Protein AF-A0AA96S1U2-F1 (afdb_monomer_lite)

pLDDT: mean 78.45, std 14.64, range [36.66, 93.44]

Structure (mmCIF, N/CA/C/O backbone):
data_AF-A0AA96S1U2-F1
#
_entry.id   AF-A0AA96S1U2-F1
#
loop_
_atom_site.group_PDB
_atom_site.id
_atom_site.type_symbol
_atom_site.label_atom_id
_atom_site.label_alt_id
_atom_site.label_comp_id
_atom_site.label_asym_id
_atom_site.label_entity_id
_atom_site.label_seq_id
_atom_site.pdbx_PDB_ins_code
_atom_site.Cartn_x
_atom_site.Cartn_y
_atom_site.Cartn_z
_atom_site.occupancy
_atom_site.B_iso_or_equiv
_atom_site.auth_seq_id
_atom_site.auth_comp_id
_atom_site.auth_asym_id
_atom_site.auth_atom_id
_atom_site.pdbx_PDB_model_num
ATOM 1 N N . MET A 1 1 ? -36.359 15.415 3.207 1.00 46.53 1 MET A N 1
ATOM 2 C CA . MET A 1 1 ? -35.936 14.317 4.107 1.00 46.53 1 MET A CA 1
ATOM 3 C C . MET A 1 1 ? -34.613 13.783 3.579 1.00 46.53 1 MET A C 1
ATOM 5 O O . MET A 1 1 ? -34.633 13.254 2.478 1.00 46.53 1 MET A O 1
ATOM 9 N N . PRO A 1 2 ? -33.467 13.981 4.252 1.00 55.56 2 PRO A N 1
ATOM 10 C CA . PRO A 1 2 ? -32.213 13.415 3.771 1.00 55.56 2 PRO A CA 1
ATOM 11 C C . PRO A 1 2 ? -32.258 11.892 3.926 1.00 55.56 2 PRO A C 1
ATOM 13 O O . PRO A 1 2 ? -32.463 11.368 5.024 1.00 55.56 2 PRO A O 1
ATOM 16 N N . GLU A 1 3 ? -32.110 11.204 2.801 1.00 57.44 3 GLU A N 1
ATOM 17 C CA . GLU A 1 3 ? -32.053 9.753 2.683 1.00 57.44 3 GLU A CA 1
ATOM 18 C C . GLU A 1 3 ? -30.896 9.233 3.549 1.00 57.44 3 GLU A C 1
ATOM 20 O O . GLU A 1 3 ? -29.719 9.507 3.295 1.00 57.44 3 GLU A O 1
ATOM 25 N N . ARG A 1 4 ? -31.212 8.549 4.657 1.00 62.47 4 ARG A N 1
ATOM 26 C CA . ARG A 1 4 ? -30.180 7.971 5.523 1.00 62.47 4 ARG A CA 1
ATOM 27 C C . ARG A 1 4 ? -29.584 6.765 4.810 1.00 62.47 4 ARG A C 1
ATOM 29 O O . ARG A 1 4 ? -30.096 5.657 4.935 1.00 62.47 4 ARG A O 1
ATOM 36 N N . ILE A 1 5 ? -28.481 6.983 4.101 1.00 68.00 5 ILE A N 1
ATOM 37 C CA . ILE A 1 5 ? -27.676 5.902 3.530 1.00 68.00 5 ILE A CA 1
ATOM 38 C C . ILE A 1 5 ? -27.348 4.894 4.650 1.00 68.00 5 ILE A C 1
ATOM 40 O O . ILE A 1 5 ? -26.822 5.300 5.697 1.00 68.00 5 ILE A O 1
ATOM 44 N N . PRO A 1 6 ? -27.622 3.591 4.453 1.00 74.81 6 PRO A N 1
ATOM 45 C CA . PRO A 1 6 ? -27.296 2.553 5.417 1.00 74.81 6 PRO A CA 1
ATOM 46 C C . PRO A 1 6 ? -25.825 2.632 5.836 1.00 74.81 6 PRO A C 1
ATOM 48 O O . PRO A 1 6 ? -24.924 2.729 5.000 1.00 74.81 6 PRO A O 1
ATOM 51 N N . LEU A 1 7 ? -25.563 2.541 7.143 1.00 72.31 7 LEU A N 1
ATOM 52 C CA . LEU A 1 7 ? -24.216 2.663 7.716 1.00 72.31 7 LEU A CA 1
ATOM 53 C C . LEU A 1 7 ? -23.207 1.680 7.082 1.00 72.31 7 LEU A C 1
ATOM 55 O O . LEU A 1 7 ? -22.014 1.975 7.020 1.00 72.31 7 LEU A O 1
ATOM 59 N N . GLY A 1 8 ? -23.685 0.524 6.607 1.00 75.81 8 GLY A N 1
ATOM 60 C CA . GLY A 1 8 ? -22.890 -0.461 5.870 1.00 75.81 8 GLY A CA 1
ATOM 61 C C . GLY A 1 8 ? -22.427 0.040 4.501 1.00 75.81 8 GLY A C 1
ATOM 62 O O . GLY A 1 8 ? -21.236 -0.029 4.208 1.00 75.81 8 GLY A O 1
ATOM 63 N N . ILE A 1 9 ? -23.329 0.630 3.710 1.00 82.88 9 ILE A N 1
ATOM 64 C CA . ILE A 1 9 ? -23.025 1.164 2.372 1.00 82.88 9 ILE A CA 1
ATOM 65 C C . ILE A 1 9 ? -21.990 2.286 2.471 1.00 82.88 9 ILE A C 1
ATOM 67 O O . ILE A 1 9 ? -21.007 2.290 1.733 1.00 82.88 9 ILE A O 1
ATOM 71 N N . LYS A 1 10 ? -22.134 3.179 3.460 1.00 85.44 10 LYS A N 1
ATOM 72 C CA . LYS A 1 10 ? -21.161 4.255 3.700 1.00 85.44 10 LYS A CA 1
ATOM 73 C C . LYS A 1 10 ? -19.749 3.722 3.974 1.00 85.44 10 LYS A C 1
ATOM 75 O O . LYS A 1 10 ? -18.780 4.305 3.499 1.00 85.44 10 LYS A O 1
ATOM 80 N N . ARG A 1 11 ? -19.613 2.623 4.725 1.00 83.62 11 ARG A N 1
ATOM 81 C CA . ARG A 1 11 ? -18.301 2.020 5.023 1.00 83.62 11 ARG A CA 1
ATOM 82 C C . ARG A 1 11 ? -17.689 1.339 3.811 1.00 83.62 11 ARG A C 1
ATOM 84 O O . ARG A 1 11 ? -16.496 1.491 3.592 1.00 83.62 11 ARG A O 1
ATOM 91 N N . ILE A 1 12 ? -18.494 0.610 3.040 1.00 87.56 12 ILE A N 1
ATOM 92 C CA . ILE A 1 12 ? -18.028 -0.036 1.808 1.00 87.56 12 ILE A CA 1
ATOM 93 C C . ILE A 1 12 ? -17.522 1.032 0.836 1.00 87.56 12 ILE A C 1
ATOM 95 O O . ILE A 1 12 ? -16.394 0.932 0.367 1.00 87.56 12 ILE A O 1
ATOM 99 N N . ALA A 1 13 ? -18.289 2.106 0.631 1.00 88.00 13 ALA A N 1
ATOM 100 C CA . ALA A 1 13 ? -17.874 3.232 -0.202 1.00 88.00 13 ALA A CA 1
ATOM 101 C C . ALA A 1 13 ? -16.565 3.876 0.289 1.00 88.00 13 ALA A C 1
ATOM 103 O O . ALA A 1 13 ? -15.699 4.197 -0.518 1.00 88.00 13 ALA A O 1
ATOM 104 N N . GLN A 1 14 ? -16.384 4.023 1.606 1.00 88.81 14 GLN A N 1
ATOM 105 C CA . GLN A 1 14 ? -15.135 4.538 2.180 1.00 88.81 14 GLN A CA 1
ATOM 106 C C . GLN A 1 14 ? -13.938 3.612 1.943 1.00 88.81 14 GLN A C 1
ATOM 108 O O . GLN A 1 14 ? -12.870 4.110 1.604 1.00 88.81 14 GLN A O 1
ATOM 113 N N . ILE A 1 15 ? -14.105 2.294 2.103 1.00 89.31 15 ILE A N 1
ATOM 114 C CA . ILE A 1 15 ? -13.041 1.313 1.832 1.00 89.31 15 ILE A CA 1
ATOM 115 C C . ILE A 1 15 ? -12.644 1.384 0.358 1.00 89.31 15 ILE A C 1
ATOM 117 O O . ILE A 1 15 ? -11.467 1.551 0.051 1.00 89.31 15 ILE A O 1
ATOM 121 N N . VAL A 1 16 ? -13.628 1.323 -0.544 1.00 91.00 16 VAL A N 1
ATOM 122 C CA . VAL A 1 16 ? -13.397 1.397 -1.993 1.00 91.00 16 VAL A CA 1
ATOM 123 C C . VAL A 1 16 ? -12.676 2.693 -2.353 1.00 91.00 16 VAL A C 1
ATOM 125 O O . VAL A 1 16 ? -11.675 2.647 -3.058 1.00 91.00 16 VAL A O 1
ATOM 128 N N . LEU A 1 17 ? -13.122 3.834 -1.820 1.00 91.56 17 LEU A N 1
ATOM 129 C CA . LEU A 1 17 ? -12.490 5.126 -2.076 1.00 91.56 17 LEU A CA 1
ATOM 130 C C . LEU A 1 17 ? -11.041 5.175 -1.572 1.00 91.56 17 LEU A C 1
ATOM 132 O O . LEU A 1 17 ? -10.163 5.632 -2.295 1.00 91.56 17 LEU A O 1
ATOM 136 N N . GLN A 1 18 ? -10.767 4.712 -0.351 1.00 91.81 18 GLN A N 1
ATOM 137 C CA . GLN A 1 18 ? -9.416 4.752 0.214 1.00 91.81 18 GLN A CA 1
ATOM 138 C C . GLN A 1 18 ? -8.448 3.820 -0.514 1.00 91.81 18 GLN A C 1
ATOM 140 O O . GLN A 1 18 ? -7.327 4.225 -0.815 1.00 91.81 18 GLN A O 1
ATOM 145 N N . VAL A 1 19 ? -8.876 2.597 -0.827 1.00 91.31 19 VAL A N 1
ATOM 146 C CA . VAL A 1 19 ? -8.065 1.654 -1.608 1.00 91.31 19 VAL A CA 1
ATOM 147 C C . VAL A 1 19 ? -7.839 2.201 -3.017 1.00 91.31 19 VAL A C 1
ATOM 149 O O . VAL A 1 19 ? -6.705 2.193 -3.488 1.00 91.31 19 VAL A O 1
ATOM 152 N N . ALA A 1 20 ? -8.869 2.762 -3.658 1.00 90.69 20 ALA A N 1
ATOM 153 C CA . ALA A 1 20 ? -8.729 3.400 -4.965 1.00 90.69 20 ALA A CA 1
ATOM 154 C C . ALA A 1 20 ? -7.723 4.559 -4.934 1.00 90.69 20 ALA A C 1
ATOM 156 O O . ALA A 1 20 ? -6.902 4.666 -5.837 1.00 90.69 20 ALA A O 1
ATOM 157 N N . LEU A 1 21 ? -7.725 5.390 -3.887 1.00 92.44 21 LEU A N 1
ATOM 158 C CA . LEU A 1 21 ? -6.744 6.469 -3.729 1.00 92.44 21 LEU A CA 1
ATOM 159 C C . LEU A 1 21 ? -5.308 5.945 -3.609 1.00 92.44 21 LEU A C 1
ATOM 161 O O . LEU A 1 21 ? -4.411 6.522 -4.215 1.00 92.44 21 LEU A O 1
ATOM 165 N N . VAL A 1 22 ? -5.087 4.858 -2.865 1.00 91.81 22 VAL A N 1
ATOM 166 C CA . VAL A 1 22 ? -3.765 4.212 -2.763 1.00 91.81 22 VAL A CA 1
ATOM 167 C C . VAL A 1 22 ? -3.311 3.695 -4.130 1.00 91.81 22 VAL A C 1
ATOM 169 O O . VAL A 1 22 ? -2.194 3.979 -4.553 1.00 91.81 22 VAL A O 1
ATOM 172 N N . VAL A 1 23 ? -4.190 2.989 -4.845 1.00 89.25 23 VAL A N 1
ATOM 173 C CA . VAL A 1 23 ? -3.896 2.432 -6.175 1.00 89.25 23 VAL A CA 1
ATOM 174 C C . VAL A 1 23 ? -3.593 3.544 -7.182 1.00 89.25 23 VAL A C 1
ATOM 176 O O . VAL A 1 23 ? -2.596 3.476 -7.899 1.00 89.25 23 VAL A O 1
ATOM 179 N N . LEU A 1 24 ? -4.415 4.597 -7.211 1.00 90.81 24 LEU A N 1
ATOM 180 C CA . LEU A 1 24 ? -4.204 5.761 -8.074 1.00 90.81 24 LEU A CA 1
ATOM 181 C C . LEU A 1 24 ? -2.899 6.481 -7.742 1.00 90.81 24 LEU A C 1
ATOM 183 O O . LEU A 1 24 ? -2.200 6.920 -8.650 1.00 90.81 24 LEU A O 1
ATOM 187 N N . PHE A 1 25 ? -2.545 6.577 -6.462 1.00 91.50 25 PHE A N 1
ATOM 188 C CA . PHE A 1 25 ? -1.274 7.149 -6.035 1.00 91.50 25 PHE A CA 1
ATOM 189 C C . PHE A 1 25 ? -0.078 6.321 -6.515 1.00 91.50 25 PHE A C 1
ATOM 191 O O . PHE A 1 25 ? 0.867 6.890 -7.060 1.00 91.50 25 PHE A O 1
ATOM 198 N N . HIS A 1 26 ? -0.118 4.991 -6.376 1.00 89.31 26 HIS A N 1
ATOM 199 C CA . HIS A 1 26 ? 0.937 4.120 -6.911 1.00 89.31 26 HIS A CA 1
ATOM 200 C C . HIS A 1 26 ? 1.069 4.271 -8.421 1.00 89.31 26 HIS A C 1
ATOM 202 O O . HIS A 1 26 ? 2.181 4.441 -8.914 1.00 89.31 26 HIS A O 1
ATOM 208 N N . LEU A 1 27 ? -0.051 4.280 -9.147 1.00 86.75 27 LEU A N 1
ATOM 209 C CA . LEU A 1 27 ? -0.049 4.477 -10.595 1.00 86.75 27 LEU A CA 1
ATOM 210 C C . LEU A 1 27 ? 0.537 5.842 -10.976 1.00 86.75 27 LEU A C 1
ATOM 212 O O . LEU A 1 27 ? 1.392 5.918 -11.855 1.00 86.75 27 LEU A O 1
ATOM 216 N N . ALA A 1 28 ? 0.129 6.911 -10.288 1.00 87.38 28 ALA A N 1
ATOM 217 C CA . ALA A 1 28 ? 0.652 8.253 -10.514 1.00 87.38 28 ALA A CA 1
ATOM 218 C C . ALA A 1 28 ? 2.166 8.319 -10.279 1.00 87.38 28 ALA A C 1
ATOM 220 O O . ALA A 1 28 ? 2.875 8.908 -11.089 1.00 87.38 28 ALA A O 1
ATOM 221 N N . LEU A 1 29 ? 2.677 7.675 -9.224 1.00 87.81 29 LEU A N 1
ATOM 222 C CA . LEU A 1 29 ? 4.115 7.590 -8.966 1.00 87.81 29 LEU A CA 1
ATOM 223 C C . LEU A 1 29 ? 4.857 6.795 -10.039 1.00 87.81 29 LEU A C 1
ATOM 225 O O . LEU A 1 29 ? 5.906 7.237 -10.494 1.00 87.81 29 LEU A O 1
ATOM 229 N N . ILE A 1 30 ? 4.327 5.648 -10.462 1.00 85.06 30 ILE A N 1
ATOM 230 C CA . ILE A 1 30 ? 4.931 4.825 -11.520 1.00 85.06 30 ILE A CA 1
ATOM 231 C C . ILE A 1 30 ? 5.059 5.627 -12.820 1.00 85.06 30 ILE A C 1
ATOM 233 O O . ILE A 1 30 ? 6.113 5.603 -13.461 1.00 85.06 30 ILE A O 1
ATOM 237 N N . LEU A 1 31 ? 4.006 6.364 -13.184 1.00 84.69 31 LEU A N 1
ATOM 238 C CA . LEU A 1 31 ? 3.990 7.231 -14.362 1.00 84.69 31 LEU A CA 1
ATOM 239 C C . LEU A 1 31 ? 4.944 8.420 -14.203 1.00 84.69 31 LEU A C 1
ATOM 241 O O . LEU A 1 31 ? 5.749 8.674 -15.094 1.00 84.69 31 LEU A O 1
ATOM 245 N N . TYR A 1 32 ? 4.902 9.111 -13.061 1.00 86.38 32 TYR A N 1
ATOM 246 C CA . TYR A 1 32 ? 5.765 10.258 -12.763 1.00 86.38 32 TYR A CA 1
ATOM 247 C C . TYR A 1 32 ? 7.251 9.888 -12.793 1.00 86.38 32 TYR A C 1
ATOM 249 O O . TYR A 1 32 ? 8.070 10.607 -13.362 1.00 86.38 32 TYR A O 1
ATOM 257 N N . LEU A 1 33 ? 7.604 8.737 -12.220 1.00 82.94 33 LEU A N 1
ATOM 258 C CA . LEU A 1 33 ? 8.973 8.227 -12.207 1.00 82.94 33 LEU A CA 1
ATOM 259 C C . LEU A 1 33 ? 9.390 7.626 -13.554 1.00 82.94 33 LEU A C 1
ATOM 261 O O . LEU A 1 33 ? 10.555 7.259 -13.723 1.00 82.94 33 LEU A O 1
ATOM 265 N N . ASN A 1 34 ? 8.472 7.543 -14.520 1.00 79.44 34 ASN A N 1
ATOM 266 C CA . ASN A 1 34 ? 8.682 6.920 -15.819 1.00 79.44 34 ASN A CA 1
ATOM 267 C C . ASN A 1 34 ? 9.305 5.519 -15.673 1.00 79.44 34 ASN A C 1
ATOM 269 O O . ASN A 1 34 ? 10.335 5.211 -16.271 1.00 79.44 34 ASN A O 1
ATOM 273 N N . LEU A 1 35 ? 8.720 4.709 -14.783 1.00 74.44 35 LEU A N 1
ATOM 274 C CA . LEU A 1 35 ? 9.122 3.315 -14.550 1.00 74.44 35 LEU A CA 1
ATOM 275 C C . LEU A 1 35 ? 8.506 2.355 -15.579 1.00 74.44 35 LEU A C 1
ATOM 277 O O . LEU A 1 35 ? 8.827 1.169 -15.585 1.00 74.44 35 LEU A O 1
ATOM 281 N N . LYS A 1 36 ? 7.624 2.853 -16.456 1.00 64.31 36 LYS A N 1
ATOM 282 C CA . LYS A 1 36 ? 7.050 2.069 -17.548 1.00 64.31 36 LYS A CA 1
ATOM 283 C C . LYS A 1 36 ? 8.135 1.805 -18.590 1.00 64.31 36 LYS A C 1
ATOM 285 O O . LYS A 1 36 ? 8.520 2.697 -19.340 1.00 64.31 36 LYS A O 1
ATOM 290 N N . THR A 1 37 ? 8.626 0.575 -18.634 1.00 57.47 37 THR A N 1
ATOM 291 C CA . THR A 1 37 ? 9.582 0.146 -19.653 1.00 57.47 37 THR A CA 1
ATOM 292 C C . THR A 1 37 ? 8.825 -0.305 -20.900 1.00 57.47 37 THR A C 1
ATOM 294 O O . THR A 1 37 ? 7.692 -0.776 -20.829 1.00 57.47 37 THR A O 1
ATOM 297 N N . VAL A 1 38 ? 9.450 -0.161 -22.069 1.00 52.91 38 VAL A N 1
ATOM 298 C CA . VAL A 1 38 ? 8.866 -0.501 -23.385 1.00 52.91 38 VAL A CA 1
ATOM 299 C C . VAL A 1 38 ? 8.426 -1.978 -23.482 1.00 52.91 38 VAL A C 1
ATOM 301 O O . VAL A 1 38 ? 7.616 -2.323 -24.325 1.00 52.91 38 VAL A O 1
ATOM 304 N N . LYS A 1 39 ? 8.893 -2.849 -22.576 1.00 58.00 39 LYS A N 1
ATOM 305 C CA . LYS A 1 39 ? 8.599 -4.294 -22.546 1.00 58.00 39 LYS A CA 1
ATOM 306 C C . LYS A 1 39 ? 7.330 -4.696 -21.782 1.00 58.00 39 LYS A C 1
ATOM 308 O O . LYS A 1 39 ? 7.105 -5.879 -21.559 1.00 58.00 39 LYS A O 1
ATOM 313 N N . TRP A 1 40 ? 6.504 -3.743 -21.351 1.00 65.31 40 TRP A N 1
ATOM 314 C CA . TRP A 1 40 ? 5.225 -4.062 -20.699 1.00 65.31 40 TRP A CA 1
ATOM 315 C C . TRP A 1 40 ? 4.212 -4.702 -21.657 1.00 65.31 40 TRP A C 1
ATOM 317 O O . TRP A 1 40 ? 3.300 -5.376 -21.194 1.00 65.31 40 TRP A O 1
ATOM 327 N N . ASP A 1 41 ? 4.390 -4.523 -22.968 1.00 62.91 41 ASP A N 1
ATOM 328 C CA . ASP A 1 41 ? 3.494 -5.077 -23.988 1.00 62.91 41 ASP A CA 1
ATOM 329 C C . ASP A 1 41 ? 3.583 -6.614 -24.090 1.00 62.91 41 ASP A C 1
ATOM 331 O O . ASP A 1 41 ? 2.614 -7.254 -24.491 1.00 62.91 41 ASP A O 1
ATOM 335 N N . ASP A 1 42 ? 4.702 -7.212 -23.656 1.00 68.31 42 ASP A N 1
ATOM 336 C CA . ASP A 1 42 ? 4.893 -8.671 -23.613 1.00 68.31 42 ASP A CA 1
ATOM 337 C C . ASP A 1 42 ? 4.268 -9.318 -22.365 1.00 68.31 42 ASP A C 1
ATOM 339 O O . ASP A 1 42 ? 4.173 -10.543 -22.263 1.00 68.31 42 ASP A O 1
ATOM 343 N N . VAL A 1 43 ? 3.850 -8.506 -21.392 1.00 69.31 43 VAL A N 1
ATOM 344 C CA . VAL A 1 43 ? 3.281 -8.986 -20.136 1.00 69.31 43 VAL A CA 1
ATOM 345 C C . VAL A 1 43 ? 1.770 -9.082 -20.254 1.00 69.31 43 VAL A C 1
ATOM 347 O O . VAL A 1 43 ? 1.064 -8.090 -20.444 1.00 69.31 43 VAL A O 1
ATOM 350 N N . GLY A 1 44 ? 1.251 -10.291 -20.053 1.00 74.06 44 GLY A N 1
ATOM 351 C CA . GLY A 1 44 ? -0.181 -10.522 -20.017 1.00 74.06 44 GLY A CA 1
ATOM 352 C C . GLY A 1 44 ? -0.847 -9.775 -18.860 1.00 74.06 44 GLY A C 1
ATOM 353 O O . GLY A 1 44 ? -0.380 -9.798 -17.721 1.00 74.06 44 GLY A O 1
ATOM 354 N N . ILE A 1 45 ? -2.019 -9.188 -19.122 1.00 75.75 45 ILE A N 1
ATOM 355 C CA . ILE A 1 45 ? -2.892 -8.604 -18.083 1.00 75.75 45 ILE A CA 1
ATOM 356 C C . ILE A 1 45 ? -3.136 -9.608 -16.943 1.00 75.75 45 ILE A C 1
ATOM 358 O O . ILE A 1 45 ? -3.238 -9.221 -15.781 1.00 75.75 45 ILE A O 1
ATOM 362 N N . TYR A 1 46 ? -3.193 -10.902 -17.268 1.00 80.44 46 TYR A N 1
ATOM 363 C CA . TYR A 1 46 ? -3.339 -11.976 -16.292 1.00 80.44 46 TYR A CA 1
ATOM 364 C C . TYR A 1 46 ? -2.203 -12.004 -15.256 1.00 80.44 46 TYR A C 1
ATOM 366 O O . TYR A 1 46 ? -2.483 -12.071 -14.061 1.00 80.44 46 TYR A O 1
ATOM 374 N N . ASP A 1 47 ? -0.944 -11.871 -15.677 1.00 78.19 47 ASP A N 1
ATOM 375 C CA . ASP A 1 47 ? 0.211 -11.925 -14.772 1.00 78.19 47 ASP A CA 1
ATOM 376 C C . ASP A 1 47 ? 0.240 -10.720 -13.827 1.00 78.19 47 ASP A C 1
ATOM 378 O O . ASP A 1 47 ? 0.527 -10.851 -12.632 1.00 78.19 47 ASP A O 1
ATOM 382 N N . VAL A 1 48 ? -0.148 -9.547 -14.338 1.00 78.56 48 VAL A N 1
ATOM 383 C CA . VAL A 1 48 ? -0.342 -8.339 -13.524 1.00 78.56 48 VAL A CA 1
ATOM 384 C C . VAL A 1 48 ? -1.444 -8.578 -12.490 1.00 78.56 48 VAL A C 1
ATOM 386 O O . VAL A 1 48 ? -1.242 -8.331 -11.302 1.00 78.56 48 VAL A O 1
ATOM 389 N N . LEU A 1 49 ? -2.602 -9.096 -12.906 1.00 81.38 49 LEU A N 1
ATOM 390 C CA . LEU A 1 49 ? -3.725 -9.344 -11.999 1.00 81.38 49 LEU A CA 1
ATOM 391 C C . LEU A 1 49 ? -3.363 -10.340 -10.896 1.00 81.38 49 LEU A C 1
ATOM 393 O O . LEU A 1 49 ? -3.641 -10.073 -9.728 1.00 81.38 49 LEU A O 1
ATOM 397 N N . VAL A 1 50 ? -2.719 -11.455 -11.241 1.00 84.81 50 VAL A N 1
ATOM 398 C CA . VAL A 1 50 ? -2.306 -12.477 -10.268 1.00 84.81 50 VAL A CA 1
ATOM 399 C C . VAL A 1 50 ? -1.324 -11.891 -9.259 1.00 84.81 50 VAL A C 1
ATOM 401 O O . VAL A 1 50 ? -1.514 -12.053 -8.051 1.00 84.81 50 VAL A O 1
ATOM 404 N N . THR A 1 51 ? -0.320 -11.153 -9.729 1.00 84.31 51 THR A N 1
ATOM 405 C CA . THR A 1 51 ? 0.745 -10.648 -8.853 1.00 84.31 51 THR A CA 1
ATOM 406 C C . THR A 1 51 ? 0.261 -9.535 -7.924 1.00 84.31 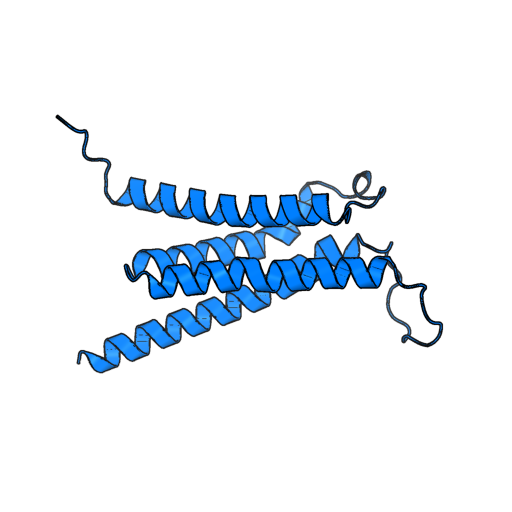51 THR A C 1
ATOM 408 O O . THR A 1 51 ? 0.657 -9.471 -6.759 1.00 84.31 51 THR A O 1
ATOM 411 N N . TYR A 1 52 ? -0.666 -8.695 -8.389 1.00 86.88 52 TYR A N 1
ATOM 412 C CA . TYR A 1 52 ? -1.234 -7.612 -7.585 1.00 86.88 52 TYR A CA 1
ATOM 413 C C . TYR A 1 52 ? -2.472 -8.018 -6.770 1.00 86.88 52 TYR A C 1
ATOM 415 O O . TYR A 1 52 ? -2.916 -7.247 -5.917 1.00 86.88 52 TYR A O 1
ATOM 423 N N . CYS A 1 53 ? -3.006 -9.229 -6.950 1.00 88.81 53 CYS A N 1
ATOM 424 C CA . CYS A 1 53 ? -4.162 -9.706 -6.189 1.00 88.81 53 CYS A CA 1
ATOM 425 C C . CYS A 1 53 ? -3.873 -9.765 -4.680 1.00 88.81 53 CYS A C 1
ATOM 427 O O . CYS A 1 53 ? -4.643 -9.248 -3.871 1.00 88.81 53 CYS A O 1
ATOM 429 N N . CYS A 1 54 ? -2.725 -10.327 -4.289 1.00 89.81 54 CYS A N 1
ATOM 430 C CA . CYS A 1 54 ? -2.324 -10.432 -2.884 1.00 89.81 54 CYS A CA 1
ATOM 431 C C . CYS A 1 54 ? -2.208 -9.062 -2.180 1.00 89.81 54 CYS A C 1
ATOM 433 O O . CYS A 1 54 ? -2.915 -8.846 -1.187 1.00 89.81 54 CYS A O 1
ATOM 435 N N . PRO A 1 55 ? -1.410 -8.093 -2.681 1.00 90.69 55 PRO A N 1
ATOM 436 C CA . PRO A 1 55 ? -1.330 -6.777 -2.052 1.00 90.69 55 PRO A CA 1
ATOM 437 C C . PRO A 1 55 ? -2.672 -6.039 -2.067 1.00 90.69 55 PRO A C 1
ATOM 439 O O . PRO A 1 55 ? -2.969 -5.324 -1.111 1.00 90.69 55 PRO A O 1
ATOM 442 N N . PHE A 1 56 ? -3.510 -6.239 -3.092 1.00 91.19 56 PHE A N 1
ATOM 443 C CA . PHE A 1 56 ? -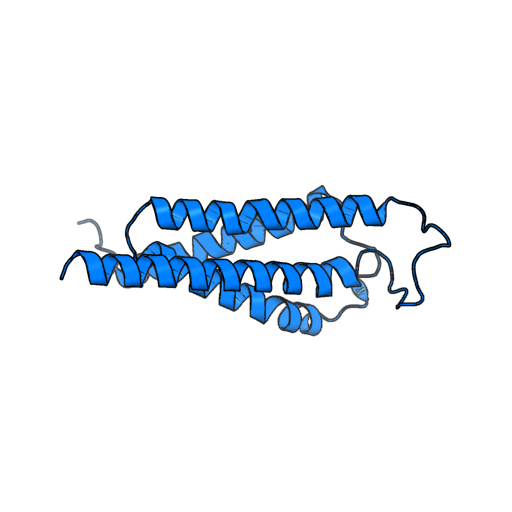4.849 -5.649 -3.159 1.00 91.19 56 PHE A CA 1
ATOM 444 C C . PHE A 1 56 ? -5.779 -6.168 -2.052 1.00 91.19 56 PHE A C 1
ATOM 446 O O . PHE A 1 56 ? -6.480 -5.393 -1.390 1.00 91.19 56 PHE A O 1
ATOM 453 N N . VAL A 1 57 ? -5.773 -7.478 -1.801 1.00 92.75 57 VAL A N 1
ATOM 454 C CA . VAL A 1 57 ? -6.549 -8.079 -0.709 1.00 92.75 57 VAL A CA 1
ATOM 455 C C . VAL A 1 57 ? -6.027 -7.595 0.643 1.00 92.75 57 VAL A C 1
ATOM 457 O O . VAL A 1 57 ? -6.820 -7.197 1.499 1.00 92.75 57 VAL A O 1
ATOM 460 N N . LEU A 1 58 ? -4.705 -7.559 0.825 1.00 92.94 58 LEU A N 1
ATOM 461 C CA . LEU A 1 58 ? -4.081 -7.111 2.069 1.00 92.94 58 LEU A CA 1
ATOM 462 C C . LEU A 1 58 ? -4.390 -5.645 2.380 1.00 92.94 58 LEU A C 1
ATOM 464 O O . LEU A 1 58 ? -4.847 -5.352 3.484 1.00 92.94 58 LEU A O 1
ATOM 468 N N . VAL A 1 59 ? -4.214 -4.734 1.417 1.00 93.06 59 VAL A N 1
ATOM 469 C CA . VAL A 1 59 ? -4.499 -3.302 1.615 1.00 93.06 59 VAL A CA 1
ATOM 470 C C . VAL A 1 59 ? -5.984 -3.058 1.905 1.00 93.06 59 VAL A C 1
ATOM 472 O O . VAL A 1 59 ? -6.333 -2.208 2.725 1.00 93.06 59 VAL A O 1
ATOM 475 N N . SER A 1 60 ? -6.873 -3.858 1.305 1.00 92.12 60 SER A N 1
ATOM 476 C CA . SER A 1 60 ? -8.312 -3.818 1.584 1.00 92.12 60 SER A CA 1
ATOM 477 C C . SER A 1 60 ? -8.635 -4.309 2.998 1.00 92.12 60 SER A C 1
ATOM 479 O O . SER A 1 60 ? -9.430 -3.689 3.713 1.00 92.12 60 SER A O 1
ATOM 481 N N . ALA A 1 61 ? -7.999 -5.396 3.440 1.00 91.81 61 ALA A N 1
ATOM 482 C CA . ALA A 1 61 ? -8.174 -5.939 4.784 1.00 91.81 61 ALA A CA 1
ATOM 483 C C . ALA A 1 61 ? -7.669 -4.962 5.856 1.00 91.81 61 ALA A C 1
ATOM 485 O O . ALA A 1 61 ? -8.386 -4.676 6.823 1.00 91.81 61 ALA A O 1
ATOM 486 N N . THR A 1 62 ? -6.478 -4.391 5.666 1.00 92.31 62 THR A N 1
ATOM 487 C CA . THR A 1 62 ? -5.895 -3.414 6.592 1.00 92.31 62 THR A CA 1
ATOM 488 C C . THR A 1 62 ? -6.705 -2.115 6.629 1.00 92.31 62 THR A C 1
ATOM 490 O O . THR A 1 62 ? -6.956 -1.586 7.716 1.00 92.31 62 THR A O 1
ATOM 493 N N . CYS A 1 63 ? -7.225 -1.655 5.486 1.00 92.50 63 CYS A N 1
ATOM 494 C CA . CYS A 1 63 ? -8.135 -0.506 5.400 1.00 92.50 63 CYS A CA 1
ATOM 495 C C . CYS A 1 63 ? -9.414 -0.751 6.210 1.00 92.50 63 CYS A C 1
ATOM 497 O O . CYS A 1 63 ? -9.826 0.064 7.043 1.00 92.50 63 CYS A O 1
ATOM 499 N N . MET A 1 64 ? -10.022 -1.926 6.029 1.00 91.06 64 MET A N 1
ATOM 500 C CA . MET A 1 64 ? -11.224 -2.309 6.762 1.00 91.06 64 MET A CA 1
ATOM 501 C C . MET A 1 64 ? -10.981 -2.331 8.279 1.00 91.06 64 MET A C 1
ATOM 503 O O . MET A 1 64 ? -11.840 -1.868 9.037 1.00 91.06 64 MET A O 1
ATOM 507 N N . MET A 1 65 ? -9.836 -2.841 8.745 1.00 89.38 65 MET A N 1
ATOM 508 C CA . MET A 1 65 ? -9.468 -2.816 10.169 1.00 89.38 65 MET A CA 1
ATOM 509 C C . MET A 1 65 ? -9.340 -1.382 10.700 1.00 89.38 65 MET A C 1
ATOM 511 O O . MET A 1 65 ? -9.883 -1.067 11.769 1.00 89.38 65 MET A O 1
ATOM 515 N N . ALA A 1 66 ? -8.692 -0.496 9.942 1.00 88.88 66 ALA A N 1
ATOM 516 C CA . ALA A 1 66 ? -8.524 0.905 10.314 1.00 88.88 66 ALA A CA 1
ATOM 517 C C . ALA A 1 66 ? -9.878 1.627 10.449 1.00 88.88 66 ALA A C 1
ATOM 519 O O . ALA A 1 66 ? -10.149 2.255 11.480 1.00 88.88 66 ALA A O 1
ATOM 520 N N . ILE A 1 67 ? -10.775 1.461 9.470 1.00 87.69 67 ILE A N 1
ATOM 521 C CA . ILE A 1 67 ? -12.115 2.074 9.470 1.00 87.69 67 ILE A CA 1
ATOM 522 C C . ILE A 1 67 ? -12.991 1.510 10.598 1.00 87.69 67 ILE A C 1
ATOM 524 O O . ILE A 1 67 ? -13.655 2.270 11.312 1.00 87.69 67 ILE A O 1
ATOM 528 N N . LYS A 1 68 ? -12.986 0.186 10.817 1.00 85.56 68 LYS A N 1
ATOM 529 C CA . LYS A 1 68 ? -13.792 -0.457 11.877 1.00 85.56 68 LYS A CA 1
ATOM 530 C C . LYS A 1 68 ? -13.422 0.025 13.278 1.00 85.56 68 LYS A C 1
ATOM 532 O O . LYS A 1 68 ? -14.292 0.074 14.146 1.00 85.56 68 LYS A O 1
ATOM 537 N N . THR A 1 69 ? -12.174 0.437 13.490 1.00 81.00 69 THR A N 1
ATOM 538 C CA . THR A 1 69 ? -11.692 0.912 14.795 1.00 81.00 69 THR A CA 1
ATOM 539 C C . THR A 1 69 ? -12.242 2.300 15.170 1.00 81.00 69 THR A C 1
ATOM 541 O O . THR A 1 69 ? -12.151 2.695 16.334 1.00 81.00 69 THR A O 1
ATOM 544 N N . LYS A 1 70 ? -12.861 3.034 14.224 1.00 75.19 70 LYS A N 1
ATOM 545 C CA . LYS A 1 70 ? -13.491 4.366 14.406 1.00 75.19 70 LYS A CA 1
ATOM 546 C C . LYS A 1 70 ? -12.587 5.428 15.051 1.00 75.19 70 LYS A C 1
ATOM 548 O O . LYS A 1 70 ? -13.073 6.407 15.610 1.00 75.19 70 LYS A O 1
ATOM 553 N N . LYS A 1 71 ? -11.268 5.246 14.996 1.00 79.75 71 LYS A N 1
ATOM 554 C CA . LYS A 1 71 ? -10.285 6.163 15.577 1.00 79.75 71 LYS A CA 1
ATOM 555 C C . LYS A 1 71 ? -9.405 6.715 14.470 1.00 79.75 71 LYS A C 1
ATOM 557 O O . LYS A 1 71 ? -8.745 5.949 13.772 1.00 79.75 71 LYS A O 1
ATOM 562 N N . ILE A 1 72 ? -9.337 8.042 14.377 1.00 81.31 72 ILE A N 1
ATOM 563 C CA . ILE A 1 72 ? -8.597 8.739 13.318 1.00 81.31 72 ILE A CA 1
ATOM 564 C C . ILE A 1 72 ? -7.122 8.325 13.254 1.00 81.31 72 ILE A C 1
ATOM 566 O O . ILE A 1 72 ? -6.589 8.150 12.167 1.00 81.31 72 ILE A O 1
ATOM 570 N N . ARG A 1 73 ? -6.498 8.039 14.408 1.00 83.56 73 ARG A N 1
ATOM 571 C CA . ARG A 1 73 ? -5.101 7.581 14.484 1.00 83.56 73 ARG A CA 1
ATOM 572 C C . ARG A 1 73 ? -4.825 6.299 13.687 1.00 83.56 73 ARG A C 1
ATOM 574 O O . ARG A 1 73 ? -3.768 6.200 13.089 1.00 83.56 73 ARG A O 1
ATOM 581 N N . TYR A 1 74 ? -5.759 5.343 13.641 1.00 84.94 74 TYR A N 1
ATOM 582 C CA . TYR A 1 74 ? -5.558 4.099 12.881 1.00 84.94 74 TYR A CA 1
ATOM 583 C C . TYR A 1 74 ? -5.658 4.363 11.382 1.00 84.94 74 TYR A C 1
ATOM 585 O O . TYR A 1 74 ? -4.877 3.822 10.613 1.00 84.94 74 TYR A O 1
ATOM 593 N N . ASN A 1 75 ? -6.577 5.245 10.984 1.00 87.25 75 ASN A N 1
ATOM 594 C CA . ASN A 1 75 ? -6.708 5.673 9.598 1.00 87.25 75 ASN A CA 1
ATOM 595 C C . ASN A 1 75 ? -5.462 6.439 9.126 1.00 87.25 75 ASN A C 1
ATOM 597 O O . ASN A 1 75 ? -4.971 6.190 8.035 1.00 87.25 75 ASN A O 1
ATOM 601 N N . LEU A 1 76 ? -4.912 7.324 9.965 1.00 87.50 76 LEU A N 1
ATOM 602 C CA . LEU A 1 76 ? -3.671 8.046 9.666 1.00 87.50 76 LEU A CA 1
ATOM 603 C C . LEU A 1 76 ? -2.473 7.103 9.549 1.00 87.50 76 LEU A C 1
ATOM 605 O O . LEU A 1 76 ? -1.739 7.185 8.570 1.00 87.50 76 LEU A O 1
ATOM 609 N N . VAL A 1 77 ? -2.301 6.185 10.506 1.00 88.94 77 VAL A N 1
ATOM 610 C CA . VAL A 1 77 ? -1.236 5.172 10.447 1.00 88.94 77 VAL A CA 1
ATOM 611 C C . VAL A 1 77 ? -1.366 4.343 9.173 1.00 88.94 77 VAL A C 1
ATOM 613 O O . VAL A 1 77 ? -0.374 4.159 8.474 1.00 88.94 77 VAL A O 1
ATOM 616 N N . TRP A 1 78 ? -2.578 3.904 8.828 1.00 93.44 78 TRP A N 1
ATOM 617 C CA . TRP A 1 78 ? -2.830 3.139 7.610 1.00 93.44 78 TRP A CA 1
ATOM 618 C C . TRP A 1 78 ? -2.493 3.924 6.335 1.00 93.44 78 TRP A C 1
ATOM 620 O O . TRP A 1 78 ? -1.814 3.388 5.462 1.00 93.44 78 TRP A O 1
ATOM 630 N N . ILE A 1 79 ? -2.888 5.200 6.238 1.00 90.31 79 ILE A N 1
ATOM 631 C CA . ILE A 1 79 ? -2.538 6.056 5.092 1.00 90.31 79 ILE A CA 1
ATOM 632 C C . ILE A 1 79 ? -1.016 6.194 4.991 1.00 90.31 79 ILE A C 1
ATOM 634 O O . ILE A 1 79 ? -0.437 5.892 3.953 1.00 90.31 79 ILE A O 1
ATOM 638 N N . ILE A 1 80 ? -0.342 6.594 6.072 1.00 91.19 80 ILE A N 1
ATOM 639 C CA . ILE A 1 80 ? 1.108 6.836 6.053 1.00 91.19 80 ILE A CA 1
ATOM 640 C C . ILE A 1 80 ? 1.862 5.567 5.644 1.00 91.19 80 ILE A C 1
ATOM 642 O O . ILE A 1 80 ? 2.720 5.615 4.769 1.00 91.19 80 ILE A O 1
ATOM 646 N N . THR A 1 81 ? 1.509 4.419 6.220 1.00 89.50 81 THR A N 1
ATOM 647 C CA . THR A 1 81 ? 2.157 3.130 5.921 1.00 89.50 81 THR A CA 1
ATOM 648 C C . THR A 1 81 ? 1.802 2.567 4.545 1.00 89.50 81 THR A C 1
ATOM 650 O O . THR A 1 81 ? 2.575 1.790 3.994 1.00 89.50 81 THR A O 1
ATOM 653 N N . SER A 1 82 ? 0.687 2.987 3.944 1.00 89.62 82 SER A N 1
ATOM 654 C CA . SER A 1 82 ? 0.309 2.574 2.587 1.00 89.62 82 SER A CA 1
ATOM 655 C C . SER A 1 82 ? 0.944 3.449 1.497 1.00 89.62 82 SER A C 1
ATOM 657 O O . SER A 1 82 ? 1.197 2.952 0.396 1.00 89.62 82 SER A O 1
ATOM 659 N N . PHE A 1 83 ? 1.248 4.718 1.792 1.00 90.88 83 PHE A N 1
ATOM 660 C CA . PHE A 1 83 ? 1.786 5.697 0.834 1.00 90.88 83 PHE A CA 1
ATOM 661 C C . PHE A 1 83 ? 3.302 5.905 0.949 1.00 90.88 83 PHE A C 1
ATOM 663 O O . PHE A 1 83 ? 4.003 5.946 -0.057 1.00 90.88 83 PHE A O 1
ATOM 670 N N . LEU A 1 84 ? 3.833 6.051 2.164 1.00 90.62 84 LEU A N 1
ATOM 671 C CA . LEU A 1 84 ? 5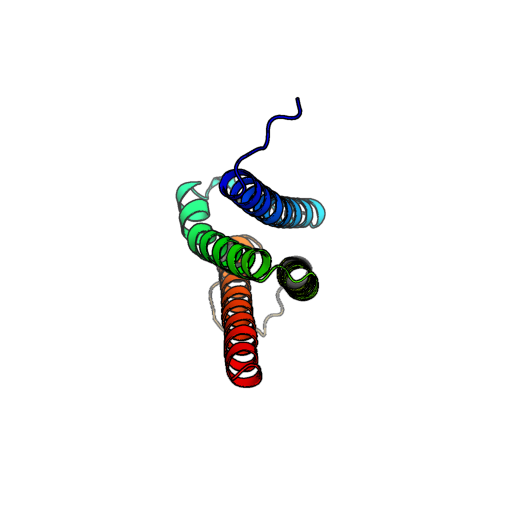.228 6.454 2.352 1.00 90.62 84 LEU A CA 1
ATOM 672 C C . LEU A 1 84 ? 6.220 5.348 1.950 1.00 90.62 84 LEU A C 1
ATOM 674 O O . LEU A 1 84 ? 7.142 5.632 1.184 1.00 90.62 84 LEU A O 1
ATOM 678 N N . PRO A 1 85 ? 6.034 4.082 2.374 1.00 86.81 85 PRO A N 1
ATOM 679 C CA . PRO A 1 85 ? 6.948 3.017 1.983 1.00 86.81 85 PRO A CA 1
ATOM 680 C C . PRO A 1 85 ? 6.848 2.683 0.497 1.00 86.81 85 PRO A C 1
ATOM 682 O O . PRO A 1 85 ? 7.859 2.407 -0.134 1.00 86.81 85 PRO A O 1
ATOM 685 N N . SER A 1 86 ? 5.647 2.752 -0.082 1.00 86.19 86 SER A N 1
ATOM 686 C CA . SER A 1 86 ? 5.462 2.520 -1.515 1.00 86.19 86 SER A CA 1
ATOM 687 C C . SER A 1 86 ? 6.164 3.584 -2.354 1.00 86.19 86 SER A C 1
ATOM 689 O O . SER A 1 86 ? 6.853 3.230 -3.308 1.00 86.19 86 SER A O 1
ATOM 691 N N . ALA A 1 87 ? 6.088 4.859 -1.959 1.00 88.44 87 ALA A N 1
ATOM 692 C CA . ALA A 1 87 ? 6.884 5.911 -2.577 1.00 88.44 87 ALA A CA 1
ATOM 693 C C . ALA A 1 87 ? 8.384 5.611 -2.465 1.00 88.44 87 ALA A C 1
ATOM 695 O O . ALA A 1 87 ? 9.073 5.577 -3.480 1.00 88.44 87 ALA A O 1
ATOM 696 N N . ALA A 1 88 ? 8.882 5.314 -1.261 1.00 87.25 88 ALA A N 1
ATOM 697 C CA . ALA A 1 88 ? 10.297 5.011 -1.046 1.00 87.25 88 ALA A CA 1
ATOM 698 C C . ALA A 1 88 ? 10.790 3.830 -1.901 1.00 87.25 88 ALA A C 1
ATOM 700 O O . ALA A 1 88 ? 11.868 3.909 -2.486 1.00 87.25 88 ALA A O 1
ATOM 701 N N . ILE A 1 89 ? 10.007 2.753 -2.015 1.00 85.25 89 ILE A N 1
ATOM 702 C CA . ILE A 1 89 ? 10.347 1.604 -2.867 1.00 85.25 89 ILE A CA 1
ATOM 703 C C . ILE A 1 89 ? 10.410 2.041 -4.331 1.00 85.25 89 ILE A C 1
ATOM 705 O O . ILE A 1 89 ? 11.418 1.797 -4.983 1.00 85.25 89 ILE A O 1
ATOM 709 N N . LEU A 1 90 ? 9.385 2.729 -4.843 1.00 85.31 90 LEU A N 1
ATOM 710 C CA . LEU A 1 90 ? 9.342 3.151 -6.248 1.00 85.31 90 LEU A CA 1
ATOM 711 C C . LEU A 1 90 ? 10.483 4.119 -6.605 1.00 85.31 90 LEU A C 1
ATOM 713 O O . LEU A 1 90 ? 11.090 3.982 -7.666 1.00 85.31 90 LEU A O 1
ATOM 717 N N . PHE A 1 91 ? 10.834 5.049 -5.713 1.00 84.50 91 PHE A N 1
ATOM 718 C CA . PHE A 1 91 ? 12.002 5.918 -5.890 1.00 84.50 91 PHE A CA 1
ATOM 719 C C . PHE A 1 91 ? 13.316 5.124 -5.906 1.00 84.50 91 PHE A C 1
ATOM 721 O O . PHE A 1 91 ? 14.154 5.371 -6.770 1.00 84.50 91 PHE A O 1
ATOM 728 N N . ASN A 1 92 ? 13.482 4.140 -5.016 1.00 81.81 92 ASN A N 1
ATOM 729 C CA . ASN A 1 92 ? 14.655 3.257 -5.019 1.00 81.81 92 ASN A CA 1
ATOM 730 C C . ASN A 1 92 ? 14.743 2.385 -6.278 1.00 81.81 92 ASN A C 1
ATOM 732 O O . ASN A 1 92 ? 15.838 2.101 -6.754 1.00 81.81 92 ASN A O 1
ATOM 736 N N . LEU A 1 93 ? 13.609 1.958 -6.836 1.00 78.62 93 LEU A N 1
ATOM 737 C CA . LEU A 1 93 ? 13.601 1.247 -8.115 1.00 78.62 93 LEU A CA 1
ATOM 738 C C . LEU A 1 93 ? 14.033 2.166 -9.259 1.00 78.62 93 LEU A C 1
ATOM 740 O O . LEU A 1 93 ? 14.783 1.750 -10.138 1.00 78.62 93 LEU A O 1
ATOM 744 N N . LYS A 1 94 ? 13.622 3.438 -9.226 1.00 81.00 94 LYS A N 1
ATOM 745 C CA . LYS A 1 94 ? 14.045 4.422 -10.226 1.00 81.00 94 LYS A CA 1
ATOM 746 C C . LYS A 1 94 ? 15.548 4.688 -10.183 1.00 81.00 94 LYS A C 1
ATOM 748 O O . LYS A 1 94 ? 16.158 4.788 -11.242 1.00 81.00 94 LYS A O 1
ATOM 753 N N . THR A 1 95 ? 16.142 4.818 -8.999 1.00 77.12 95 THR A N 1
ATOM 754 C CA . THR A 1 95 ? 17.589 5.057 -8.874 1.00 77.12 95 THR A CA 1
ATOM 755 C C . THR A 1 95 ? 18.399 3.865 -9.374 1.00 77.12 95 THR A C 1
ATOM 757 O O . THR A 1 95 ? 19.381 4.064 -10.083 1.00 77.12 95 THR A O 1
ATOM 760 N N . GLN A 1 96 ? 17.953 2.638 -9.089 1.00 72.00 96 GLN A N 1
ATOM 761 C CA . GLN A 1 96 ? 18.584 1.416 -9.598 1.00 72.00 96 GLN A CA 1
ATOM 762 C C . GLN A 1 96 ? 18.473 1.290 -11.120 1.00 72.00 96 GLN A C 1
ATOM 764 O O . GLN A 1 96 ? 19.441 0.916 -11.766 1.00 72.00 96 GLN A O 1
ATOM 769 N N . ALA A 1 97 ? 17.339 1.677 -11.709 1.00 66.69 97 ALA A N 1
ATOM 770 C CA . ALA A 1 97 ? 17.155 1.649 -13.161 1.00 66.69 97 ALA A CA 1
ATOM 771 C C . ALA A 1 97 ? 18.041 2.655 -13.930 1.00 66.69 97 ALA A C 1
ATOM 773 O O . ALA A 1 97 ? 18.166 2.539 -15.146 1.00 66.69 97 ALA A O 1
ATOM 774 N N . VAL A 1 98 ? 18.609 3.663 -13.254 1.00 64.50 98 VAL A N 1
ATOM 775 C CA . VAL A 1 98 ? 19.481 4.694 -13.854 1.00 64.50 98 VAL A CA 1
ATOM 776 C C . VAL A 1 98 ? 20.971 4.395 -13.633 1.00 64.50 98 VAL A C 1
ATOM 778 O O . VAL A 1 98 ? 21.807 4.916 -14.365 1.00 64.50 98 VAL A O 1
ATOM 781 N N . ALA A 1 99 ? 21.321 3.571 -12.643 1.00 58.38 99 ALA A N 1
ATOM 782 C CA . ALA A 1 99 ? 22.706 3.210 -12.364 1.00 58.38 99 ALA A CA 1
ATOM 783 C C . ALA A 1 99 ? 23.228 2.200 -13.401 1.00 58.38 99 ALA A C 1
ATOM 785 O O . ALA A 1 99 ? 22.573 1.194 -13.671 1.00 58.38 99 ALA A O 1
ATOM 786 N N . GLU A 1 100 ? 24.411 2.449 -13.974 1.00 51.84 100 GLU A N 1
ATOM 787 C CA . GLU A 1 100 ? 25.070 1.452 -14.822 1.00 51.84 100 GLU A CA 1
ATOM 788 C C . GLU A 1 100 ? 25.424 0.204 -13.994 1.00 51.84 100 GLU A C 1
ATOM 790 O O . GLU A 1 100 ? 25.849 0.332 -12.839 1.00 51.84 100 GLU A O 1
ATOM 795 N N . PRO A 1 101 ? 25.242 -1.010 -14.545 1.00 52.97 101 PRO A N 1
ATOM 796 C CA . PRO A 1 101 ? 25.495 -2.237 -13.805 1.00 52.97 101 PRO A CA 1
ATOM 797 C C . PRO A 1 101 ? 26.987 -2.345 -13.468 1.00 52.97 101 PRO A C 1
ATOM 799 O O . PRO A 1 101 ? 27.825 -2.500 -14.351 1.00 52.97 101 PRO A O 1
ATOM 802 N N . SER A 1 102 ? 27.334 -2.275 -12.180 1.00 45.25 102 SER A N 1
ATOM 803 C CA . SER A 1 102 ? 28.704 -2.525 -11.730 1.00 45.25 102 SER A CA 1
ATOM 804 C C . SER A 1 102 ? 29.013 -4.024 -11.793 1.00 45.25 102 SER A C 1
ATOM 806 O O . SER A 1 102 ? 28.267 -4.822 -11.223 1.00 45.25 102 SER A O 1
ATOM 808 N N . GLU A 1 103 ? 30.136 -4.395 -12.413 1.00 45.22 103 GLU A N 1
ATOM 809 C CA . GLU A 1 103 ? 30.601 -5.774 -12.674 1.00 45.22 103 GLU A CA 1
ATOM 810 C C . GLU A 1 103 ? 30.775 -6.696 -11.442 1.00 45.22 103 GLU A C 1
ATOM 812 O O . GLU A 1 103 ? 31.148 -7.856 -11.588 1.00 45.22 103 GLU A O 1
ATOM 817 N N . SER A 1 104 ? 30.500 -6.238 -10.219 1.00 46.25 104 SER A N 1
ATOM 818 C CA . SER A 1 104 ? 30.762 -6.984 -8.979 1.00 46.25 104 SER A CA 1
ATOM 819 C C . SER A 1 104 ? 29.521 -7.515 -8.247 1.00 46.25 104 SER A C 1
ATOM 821 O O . SER A 1 104 ? 29.650 -8.083 -7.160 1.00 46.25 104 SER A O 1
ATOM 823 N N . ALA A 1 105 ? 28.318 -7.396 -8.814 1.00 43.53 105 ALA A N 1
ATOM 824 C CA . ALA A 1 105 ? 27.102 -7.911 -8.184 1.00 43.53 105 ALA A CA 1
ATOM 825 C C . ALA A 1 105 ? 26.781 -9.346 -8.648 1.00 43.53 105 ALA A C 1
ATOM 827 O O . ALA A 1 105 ? 26.181 -9.556 -9.693 1.00 43.53 105 ALA A O 1
ATOM 828 N N . ILE A 1 106 ? 27.240 -10.317 -7.853 1.00 38.56 106 ILE A N 1
ATOM 829 C CA . ILE A 1 106 ? 26.698 -11.671 -7.609 1.00 38.56 106 ILE A CA 1
ATOM 830 C C . ILE A 1 106 ? 25.729 -12.223 -8.684 1.00 38.56 106 ILE A C 1
ATOM 832 O O . ILE A 1 106 ? 24.610 -11.754 -8.841 1.00 38.56 106 ILE A O 1
ATOM 836 N N . ILE A 1 107 ? 26.154 -13.325 -9.312 1.00 46.25 107 ILE A N 1
ATOM 837 C CA . ILE A 1 107 ? 25.445 -14.250 -10.221 1.00 46.25 107 ILE A CA 1
ATOM 838 C C . ILE A 1 107 ? 23.957 -14.472 -9.851 1.00 46.25 107 ILE A C 1
ATOM 840 O O . ILE A 1 107 ? 23.645 -15.477 -9.224 1.00 46.25 107 ILE A O 1
ATOM 844 N N . ILE A 1 108 ? 23.010 -13.605 -10.223 1.00 41.38 108 ILE A N 1
ATOM 845 C CA . ILE A 1 108 ? 21.563 -13.868 -10.076 1.00 41.38 108 ILE A CA 1
ATOM 846 C C . ILE A 1 108 ? 20.819 -13.089 -11.166 1.00 41.38 108 ILE A C 1
ATOM 848 O O . ILE A 1 108 ? 20.979 -11.883 -11.253 1.00 41.38 108 ILE A O 1
ATOM 852 N N . TRP A 1 109 ? 20.052 -13.813 -11.993 1.00 36.66 109 TRP A N 1
ATOM 853 C CA . TRP A 1 109 ? 19.015 -13.354 -12.937 1.00 36.66 109 TRP A CA 1
ATOM 854 C C . TRP A 1 109 ? 19.094 -11.893 -13.417 1.00 36.66 109 TRP A C 1
ATOM 856 O O . TRP A 1 109 ? 18.809 -10.976 -12.659 1.00 36.66 109 TRP A O 1
ATOM 866 N N . ASN A 1 110 ? 19.344 -11.698 -14.717 1.00 46.25 110 ASN A N 1
ATOM 867 C CA . ASN A 1 110 ? 19.293 -10.395 -15.391 1.00 46.25 110 ASN A CA 1
ATOM 868 C C . ASN A 1 110 ? 17.971 -10.235 -16.182 1.00 46.25 110 ASN A C 1
ATOM 870 O O . ASN A 1 110 ? 17.974 -10.367 -17.412 1.00 46.25 110 ASN A O 1
ATOM 874 N N . PRO A 1 111 ? 16.809 -10.060 -15.521 1.00 50.03 111 PRO A N 1
ATOM 875 C CA . PRO A 1 111 ? 15.580 -9.686 -16.206 1.00 50.03 111 PRO A CA 1
ATOM 876 C C . PRO A 1 111 ? 15.733 -8.277 -16.803 1.00 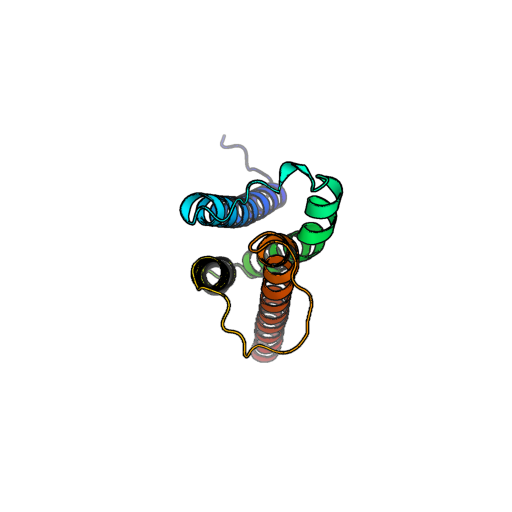50.03 111 PRO A C 1
ATOM 878 O O . PRO A 1 111 ? 16.574 -7.502 -16.349 1.00 50.03 111 PRO A O 1
ATOM 881 N N . PRO A 1 112 ? 14.920 -7.902 -17.807 1.00 54.59 112 PRO A N 1
ATOM 882 C CA . PRO A 1 112 ? 14.943 -6.539 -18.312 1.00 54.59 112 PRO A CA 1
ATOM 883 C C . PRO A 1 112 ? 14.711 -5.541 -17.163 1.00 54.59 112 PRO A C 1
ATOM 885 O O . PRO A 1 112 ? 13.709 -5.681 -16.450 1.00 54.59 112 PRO A O 1
ATOM 888 N N . PRO A 1 113 ? 15.605 -4.547 -16.997 1.00 56.81 113 PRO A N 1
ATOM 889 C CA . PRO A 1 113 ? 15.568 -3.634 -15.863 1.00 56.81 113 PRO A CA 1
ATOM 890 C C . PRO A 1 113 ? 14.235 -2.892 -15.844 1.00 56.81 113 PRO A C 1
ATOM 892 O O . PRO A 1 113 ? 13.803 -2.362 -16.868 1.00 56.81 113 PRO A O 1
ATOM 895 N N . GLY A 1 114 ? 13.563 -2.894 -14.697 1.00 59.81 114 GLY A N 1
ATOM 896 C CA . GLY A 1 114 ? 12.293 -2.218 -14.435 1.00 59.81 114 GLY A CA 1
ATOM 897 C C . GLY A 1 114 ? 11.047 -3.097 -14.566 1.00 59.81 114 GLY A C 1
ATOM 898 O O . GLY A 1 114 ? 10.000 -2.714 -14.043 1.00 59.81 114 GLY A O 1
ATOM 899 N N . LEU A 1 115 ? 11.120 -4.264 -15.221 1.00 65.75 115 LEU A N 1
ATOM 900 C CA . LEU A 1 115 ? 9.964 -5.162 -15.332 1.00 65.75 115 LEU A CA 1
ATOM 901 C C . LEU A 1 115 ? 9.840 -6.076 -14.112 1.00 65.75 115 LEU A C 1
ATOM 903 O O . LEU A 1 115 ? 8.792 -6.103 -13.471 1.00 65.75 115 LEU A O 1
ATOM 907 N N . LEU A 1 116 ? 10.904 -6.802 -13.763 1.00 67.88 116 LEU A N 1
ATOM 908 C CA . LEU A 1 116 ? 10.860 -7.752 -12.648 1.00 67.88 116 LEU A CA 1
ATOM 909 C C . LEU A 1 116 ? 10.748 -7.020 -11.310 1.00 67.88 116 LEU A C 1
ATOM 911 O O . LEU A 1 116 ? 10.045 -7.461 -10.404 1.00 67.88 116 LEU A O 1
ATOM 915 N N . GLU A 1 117 ? 11.370 -5.857 -11.189 1.00 72.56 117 GLU A N 1
ATOM 916 C CA . GLU A 1 117 ? 11.331 -5.056 -9.978 1.00 72.56 117 GLU A CA 1
ATOM 917 C C . GLU A 1 117 ? 9.941 -4.461 -9.735 1.00 72.56 117 GLU A C 1
ATOM 919 O O . GLU A 1 117 ? 9.431 -4.495 -8.615 1.00 72.56 117 GLU A O 1
ATOM 924 N N . LEU A 1 118 ? 9.290 -3.939 -10.775 1.00 76.75 118 LEU A N 1
ATOM 925 C CA . LEU A 1 118 ? 7.970 -3.341 -10.614 1.00 76.75 118 LEU A CA 1
ATOM 926 C C . LEU A 1 118 ? 6.863 -4.400 -10.551 1.00 76.75 118 LEU A C 1
ATOM 928 O O . LEU A 1 118 ? 5.912 -4.213 -9.801 1.00 76.75 118 LEU A O 1
ATOM 932 N N . MET A 1 119 ? 6.997 -5.520 -11.267 1.00 77.62 119 MET A N 1
ATOM 933 C CA . MET A 1 119 ? 6.001 -6.592 -11.247 1.00 77.62 119 MET A CA 1
ATOM 934 C C . MET A 1 119 ? 6.150 -7.560 -10.084 1.00 77.62 119 MET A C 1
ATOM 936 O O . MET A 1 119 ? 5.139 -8.002 -9.567 1.00 77.62 119 MET A O 1
ATOM 940 N N . LEU A 1 120 ? 7.365 -7.913 -9.667 1.00 77.38 120 LEU A N 1
ATOM 941 C CA . LEU A 1 120 ? 7.583 -8.919 -8.626 1.00 77.38 120 LEU A CA 1
ATOM 942 C C . LEU A 1 120 ? 7.982 -8.262 -7.304 1.00 77.38 120 LEU A C 1
ATOM 944 O O . LEU A 1 120 ? 7.340 -8.480 -6.277 1.00 77.38 120 LEU A O 1
ATOM 948 N N . PHE A 1 121 ? 9.029 -7.435 -7.326 1.00 82.12 121 PHE A N 1
ATOM 949 C CA . PHE A 1 121 ? 9.624 -6.902 -6.100 1.00 82.12 121 PHE A CA 1
ATOM 950 C C . PHE A 1 121 ? 8.700 -5.904 -5.396 1.00 82.12 121 PHE A C 1
ATOM 952 O O . PHE A 1 121 ? 8.444 -6.052 -4.201 1.00 82.12 121 PHE A O 1
ATOM 959 N N . PHE A 1 122 ? 8.139 -4.927 -6.115 1.00 86.25 122 PHE A N 1
ATOM 960 C CA . PHE A 1 122 ? 7.234 -3.944 -5.516 1.00 86.25 122 PHE A CA 1
ATOM 961 C C . PHE A 1 122 ? 5.994 -4.601 -4.875 1.00 86.25 122 PHE A C 1
ATOM 963 O O . PHE A 1 122 ? 5.769 -4.360 -3.685 1.00 86.25 122 PHE A O 1
ATOM 970 N N . PRO A 1 123 ? 5.226 -5.473 -5.563 1.00 87.88 123 PRO A N 1
ATOM 971 C CA . PRO A 1 123 ? 4.067 -6.145 -4.970 1.00 87.88 123 PRO A CA 1
ATOM 972 C C . PRO A 1 123 ? 4.426 -7.023 -3.774 1.00 87.88 123 PRO A C 1
ATOM 974 O O . PRO A 1 123 ? 3.694 -7.028 -2.780 1.00 87.88 123 PRO A O 1
ATOM 977 N N . LEU A 1 124 ? 5.560 -7.727 -3.831 1.00 88.00 124 LEU A N 1
ATOM 978 C CA . LEU A 1 124 ? 6.020 -8.599 -2.753 1.00 88.00 124 LEU A CA 1
ATOM 979 C C . LEU A 1 124 ? 6.404 -7.801 -1.501 1.00 88.00 124 LEU A C 1
ATOM 981 O O . LEU A 1 124 ? 5.891 -8.067 -0.411 1.00 88.00 124 LEU A O 1
ATOM 985 N N . VAL A 1 125 ? 7.264 -6.790 -1.650 1.00 87.19 125 VAL A N 1
ATOM 986 C CA . VAL A 1 125 ? 7.708 -5.944 -0.532 1.00 87.19 125 VAL A CA 1
ATOM 987 C C . VAL A 1 125 ? 6.528 -5.169 0.048 1.00 87.19 125 VAL A C 1
ATOM 989 O O . VAL A 1 125 ? 6.369 -5.099 1.267 1.00 87.19 125 VAL A O 1
ATOM 992 N N . TYR A 1 126 ? 5.650 -4.639 -0.804 1.00 89.56 126 TYR A N 1
ATOM 993 C CA . TYR A 1 126 ? 4.448 -3.948 -0.349 1.00 89.56 126 TYR A CA 1
ATOM 994 C C . TYR A 1 126 ? 3.514 -4.875 0.440 1.00 89.56 126 TYR A C 1
ATOM 996 O O . TYR A 1 126 ? 3.000 -4.484 1.489 1.00 89.56 126 TYR A O 1
ATOM 1004 N N . SER A 1 127 ? 3.346 -6.123 -0.005 1.00 91.19 127 SER A N 1
ATOM 1005 C CA . SER A 1 127 ? 2.569 -7.132 0.724 1.00 91.19 127 SER A CA 1
ATOM 1006 C C . SER A 1 127 ? 3.152 -7.398 2.111 1.00 91.19 127 SER A C 1
ATOM 1008 O O . SER A 1 127 ? 2.412 -7.415 3.093 1.00 91.19 127 SER A O 1
ATOM 1010 N N . PHE A 1 128 ? 4.477 -7.528 2.224 1.00 91.44 128 PHE A N 1
ATOM 1011 C CA . PHE A 1 128 ? 5.145 -7.723 3.513 1.00 91.44 128 PHE A CA 1
ATOM 1012 C C . PHE A 1 128 ? 4.884 -6.560 4.483 1.00 91.44 128 PHE A C 1
ATOM 1014 O O . PHE A 1 128 ? 4.537 -6.774 5.645 1.00 91.44 128 PHE A O 1
ATOM 1021 N N . ILE A 1 129 ? 4.950 -5.320 3.993 1.00 91.6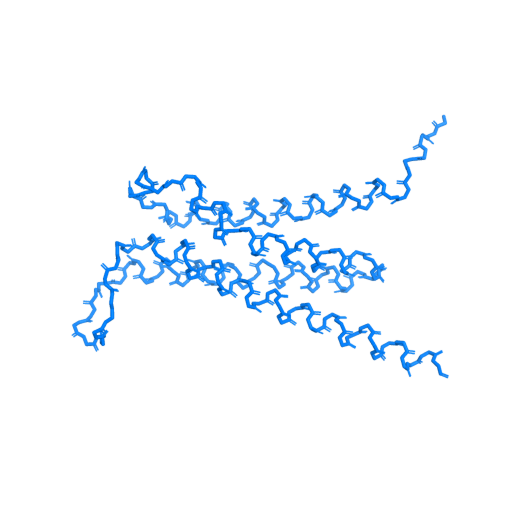9 129 ILE A N 1
ATOM 1022 C CA . ILE A 1 129 ? 4.636 -4.121 4.784 1.00 91.69 129 ILE A CA 1
ATOM 1023 C C . ILE A 1 129 ? 3.176 -4.132 5.249 1.00 91.69 129 ILE A C 1
ATOM 1025 O O . ILE A 1 129 ? 2.898 -3.831 6.412 1.00 91.69 129 ILE A O 1
ATOM 1029 N N . GLN A 1 130 ? 2.239 -4.520 4.380 1.00 93.25 130 GLN A N 1
ATOM 1030 C CA . GLN A 1 130 ? 0.825 -4.632 4.748 1.00 93.25 130 GLN A CA 1
ATOM 1031 C C . GLN A 1 130 ? 0.579 -5.731 5.790 1.00 93.25 130 GLN A C 1
ATOM 1033 O O . GLN A 1 130 ? -0.238 -5.539 6.689 1.00 93.25 130 GLN A O 1
ATOM 1038 N N . VAL A 1 131 ? 1.313 -6.846 5.741 1.00 92.75 131 VAL A N 1
ATOM 1039 C CA . VAL A 1 131 ? 1.259 -7.885 6.784 1.00 92.75 131 VAL A CA 1
ATOM 1040 C C . VAL A 1 131 ? 1.759 -7.344 8.124 1.00 92.75 131 VAL A C 1
ATOM 1042 O O . VAL A 1 131 ? 1.082 -7.524 9.137 1.00 92.75 131 VAL A O 1
ATOM 1045 N N . ILE A 1 132 ? 2.886 -6.625 8.147 1.00 92.94 132 ILE A N 1
ATOM 1046 C CA . ILE A 1 132 ? 3.391 -5.984 9.375 1.00 92.94 132 ILE A CA 1
ATOM 1047 C C . ILE A 1 132 ? 2.344 -5.022 9.940 1.00 92.94 132 ILE A C 1
ATOM 1049 O O . ILE A 1 132 ? 2.043 -5.057 11.135 1.00 92.94 132 ILE A O 1
ATOM 1053 N N . LEU A 1 133 ? 1.751 -4.185 9.088 1.00 91.81 133 LEU A N 1
ATOM 1054 C CA . LEU A 1 133 ? 0.709 -3.246 9.489 1.00 91.81 133 LEU A CA 1
ATOM 1055 C C . LEU A 1 133 ? -0.523 -3.968 10.052 1.00 91.81 133 LEU A C 1
ATOM 1057 O O . LEU A 1 133 ? -1.083 -3.542 11.064 1.00 91.81 133 LEU A O 1
ATOM 1061 N N . MET A 1 134 ? -0.940 -5.064 9.420 1.00 92.75 134 MET A N 1
ATOM 1062 C CA . MET A 1 134 ? -2.046 -5.897 9.884 1.00 92.75 134 MET A CA 1
ATOM 1063 C C . MET A 1 134 ? -1.782 -6.431 11.296 1.00 92.75 134 MET A C 1
ATOM 1065 O O . MET A 1 134 ? -2.636 -6.284 12.174 1.00 92.75 134 MET A O 1
ATOM 1069 N N . ILE A 1 135 ? -0.587 -6.979 11.540 1.00 91.75 135 ILE A N 1
ATOM 1070 C CA . ILE A 1 135 ? -0.161 -7.469 12.859 1.00 91.75 135 ILE A CA 1
ATOM 1071 C C . ILE A 1 135 ? -0.139 -6.322 13.874 1.00 91.75 135 ILE A C 1
ATOM 1073 O O . ILE A 1 135 ? -0.709 -6.450 14.957 1.00 91.75 135 ILE A O 1
ATOM 1077 N N . ALA A 1 136 ? 0.448 -5.176 13.524 1.00 88.56 136 ALA A N 1
ATOM 1078 C CA . ALA A 1 136 ? 0.506 -4.010 14.403 1.00 88.56 136 ALA A CA 1
ATOM 1079 C C . ALA A 1 136 ? -0.898 -3.539 14.816 1.00 88.56 136 ALA A C 1
ATOM 1081 O O . ALA A 1 136 ? -1.166 -3.312 15.998 1.00 88.56 136 ALA A O 1
ATOM 1082 N N . MET A 1 137 ? -1.833 -3.458 13.866 1.00 86.75 137 MET A N 1
ATOM 1083 C CA . MET A 1 137 ? -3.221 -3.099 14.158 1.00 86.75 137 MET A CA 1
ATOM 1084 C C . MET A 1 137 ? -3.932 -4.144 15.018 1.00 86.75 137 MET A C 1
ATOM 1086 O O . MET A 1 137 ? -4.743 -3.769 15.870 1.00 86.75 137 MET A O 1
ATOM 1090 N N . TRP A 1 138 ? -3.626 -5.430 14.840 1.00 87.50 138 TRP A N 1
ATOM 1091 C CA . TRP A 1 138 ? -4.152 -6.492 15.694 1.00 87.50 138 TRP A CA 1
ATOM 1092 C C . TRP A 1 138 ? -3.631 -6.354 17.131 1.00 87.50 138 TRP A C 1
ATOM 1094 O O . TRP A 1 138 ? -4.437 -6.279 18.059 1.00 87.50 138 TRP A O 1
ATOM 1104 N N . ILE A 1 139 ? -2.321 -6.196 17.336 1.00 87.31 139 ILE A N 1
ATOM 1105 C CA . ILE A 1 139 ? -1.732 -5.978 18.670 1.00 87.31 139 ILE A CA 1
ATOM 1106 C C . ILE A 1 139 ? -2.374 -4.763 19.346 1.00 87.31 139 ILE A C 1
ATOM 1108 O O . ILE A 1 139 ? -2.807 -4.835 20.498 1.00 87.31 139 ILE A O 1
ATOM 1112 N N . MET A 1 140 ? -2.521 -3.650 18.622 1.00 81.81 140 MET A N 1
ATOM 1113 C CA . MET A 1 140 ? -3.184 -2.443 19.128 1.00 81.81 140 MET A CA 1
ATOM 1114 C C . MET A 1 140 ? -4.664 -2.650 19.478 1.00 81.81 140 MET A C 1
ATOM 1116 O O . MET A 1 140 ? -5.219 -1.873 20.259 1.00 81.81 140 MET A O 1
ATOM 1120 N N . LYS A 1 141 ? -5.335 -3.625 18.859 1.00 82.81 141 LYS A N 1
ATOM 1121 C CA . LYS A 1 141 ? -6.719 -3.989 19.168 1.00 82.81 141 LYS A CA 1
ATOM 1122 C C . LYS A 1 141 ? -6.783 -4.823 20.452 1.00 82.81 141 LYS A C 1
ATOM 1124 O O . LYS A 1 141 ? -7.498 -4.429 21.367 1.00 82.81 141 LYS A O 1
ATOM 1129 N N . VAL A 1 142 ? -5.984 -5.886 20.557 1.00 84.12 142 VAL A N 1
ATOM 1130 C CA . VAL A 1 142 ? -5.962 -6.796 21.725 1.00 84.12 142 VAL A CA 1
ATOM 1131 C C . VAL A 1 142 ? -5.502 -6.073 22.992 1.00 84.12 142 V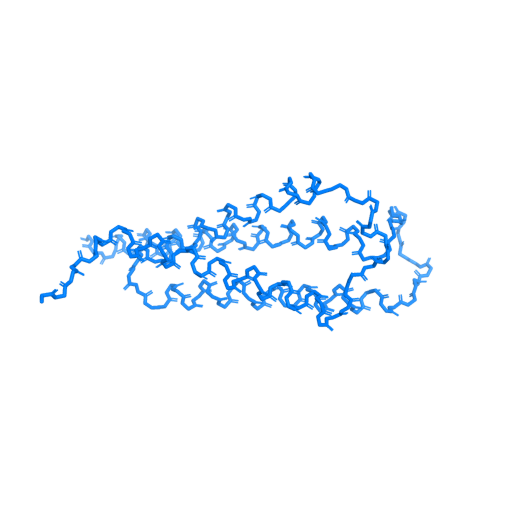AL A C 1
ATOM 1133 O O . VAL A 1 142 ? -6.165 -6.130 24.020 1.00 84.12 142 VAL A O 1
ATOM 1136 N N . THR A 1 143 ? -4.423 -5.292 22.912 1.00 81.00 143 THR A N 1
ATOM 1137 C CA . THR A 1 143 ? -3.917 -4.493 24.052 1.00 81.00 143 THR A CA 1
ATOM 1138 C C . THR A 1 143 ? -4.883 -3.410 24.531 1.00 81.00 143 THR A C 1
ATOM 1140 O O . THR A 1 143 ? -4.698 -2.840 25.607 1.00 81.00 143 THR A O 1
ATOM 1143 N N . ARG A 1 144 ? -5.881 -3.055 23.720 1.00 74.62 144 ARG A N 1
ATOM 1144 C CA . ARG A 1 144 ? -6.957 -2.157 24.132 1.00 74.62 144 ARG A CA 1
ATOM 1145 C C . ARG A 1 144 ? -8.051 -2.925 24.860 1.00 74.62 144 ARG A C 1
ATOM 1147 O O . ARG A 1 144 ? -8.542 -2.412 25.857 1.00 74.62 144 ARG A O 1
ATOM 1154 N N . GLU A 1 145 ? -8.449 -4.080 24.338 1.00 72.44 145 GLU A N 1
ATOM 1155 C CA . GLU A 1 145 ? -9.460 -4.943 24.961 1.00 72.44 145 GLU A CA 1
ATOM 1156 C C . GLU A 1 145 ? -9.014 -5.322 26.382 1.00 72.44 145 GLU A C 1
ATOM 1158 O O . GLU A 1 145 ? -9.731 -5.019 27.325 1.00 72.44 145 GLU A O 1
ATOM 1163 N N . ALA A 1 146 ? -7.754 -5.732 26.556 1.00 67.25 146 ALA A N 1
ATOM 1164 C CA . ALA A 1 146 ? -7.158 -6.045 27.861 1.00 67.25 146 ALA A CA 1
ATOM 1165 C C . ALA A 1 146 ? -7.003 -4.856 28.840 1.00 67.25 146 ALA A C 1
ATOM 1167 O O . ALA A 1 146 ? -6.582 -5.049 29.972 1.00 67.25 146 ALA A O 1
ATOM 1168 N N . ARG A 1 147 ? -7.250 -3.609 28.408 1.00 66.75 147 ARG A N 1
ATOM 1169 C CA . ARG A 1 147 ? -7.115 -2.397 29.248 1.00 66.75 147 ARG A CA 1
ATOM 1170 C C . ARG A 1 147 ? -8.463 -1.831 29.705 1.00 66.75 147 ARG A C 1
ATOM 1172 O O . ARG A 1 147 ? -8.491 -0.820 30.402 1.00 66.75 147 ARG A O 1
ATOM 1179 N N . HIS A 1 148 ? -9.555 -2.399 29.203 1.00 57.81 148 HIS A N 1
ATOM 1180 C CA . HIS A 1 148 ? -10.930 -2.035 29.544 1.00 57.81 148 HIS A CA 1
ATOM 1181 C C . HIS A 1 148 ? -11.671 -3.172 30.274 1.00 57.81 148 HIS A C 1
ATOM 1183 O O . HIS A 1 148 ? -12.855 -3.008 30.561 1.00 57.81 148 HIS A O 1
ATOM 1189 N N . GLU A 1 149 ? -10.976 -4.277 30.550 1.00 49.72 149 GLU A N 1
ATOM 1190 C CA . GLU A 1 149 ? -11.316 -5.294 31.554 1.00 49.72 149 GLU A CA 1
ATOM 1191 C C . GLU A 1 149 ? -10.624 -4.942 32.877 1.00 49.72 149 GLU A C 1
ATOM 1193 O O . GLU A 1 149 ? -11.248 -5.172 33.935 1.00 49.72 149 GLU A O 1
#

Radius of gyration: 18.81 Å; chains: 1; bounding box: 67×29×56 Å

Foldseek 3Di:
DPDPDPPVVVLVVVLCVLLVVLVVLLVVLCVVLVLDDPCCVVDDPVLQCVLQVLLSVLLSVQSSLLVVVVDVVSVVVSSCLSRVVLNVLSVVLSVVLPDDDDPPDDDDDDDPRSPCCVRHVSSVVSSVSSVVSVVVSVVVVVVVVVVVD

Secondary structure (DSSP, 8-state):
------HHHHHHHHHHHHHHHHHHHHHHHHHHTT---GGGGGS-HHHHHHHHHHHHHHHHHHHHHHHHTT-HHHHHHHHHHHHHHHHHHHHHHHHHHHS---TTS-S---PPTTHHIIIIIHHHHHHHHHHHHHHHHHHHHHHHHTT--

Sequence (149 aa):
MPERIPLGIKRIAQIVLQVALVVLFHLALILYLNLKTVKWDDVGIYDVLVTYCCPFVLVSATCMMAIKTKKIRYNLVWIITSFLPSAAILFNLKTQAVAEPSESAIIIWNPPPGLLELMLFFPLVYSFIQVILMIAMWIMKVTREARHE